Protein AF-A0A1B8QAX0-F1 (afdb_monomer)

Organism: NCBI:txid34059

Solvent-accessible surface area (backbone atoms only — not comparable to full-atom values): 9834 Å² total; per-residue (Å²): 130,82,73,57,58,53,73,53,73,49,56,93,73,77,54,71,68,56,46,36,49,71,37,27,20,48,75,52,69,82,51,95,54,65,83,71,35,50,31,23,32,68,86,67,48,80,47,51,55,65,58,34,51,53,54,14,50,50,50,44,51,56,55,58,71,66,56,57,75,89,61,51,48,73,50,78,44,48,50,60,67,77,45,51,89,36,65,69,22,44,96,88,66,46,51,66,90,64,84,80,80,80,85,82,90,78,95,78,84,86,81,86,77,79,84,63,82,37,51,47,82,43,77,47,78,43,74,44,98,88,70,48,78,44,80,48,82,46,83,42,80,44,69,73,84,77,71,87,84,80,75,97,127

Nearest PDB structures (foldseek):
  6g13-assembly1_A  TM=4.176E-01  e=1.806E+00  Middle East respiratory syndrome-related coronavirus
  7eg9-assembly1_A  TM=2.761E-01  e=3.896E+00  Homo sapiens
  8gxs-assembly1_DA  TM=3.091E-01  e=6.503E+00  Homo sapiens
  8yt8-assembly1_D  TM=2.915E-01  e=9.550E+00  Mus musculus

Mean predicted aligned error: 13.98 Å

pLDDT: mean 70.22, std 20.45, range [27.98, 96.19]

Structure (mmCIF, N/CA/C/O backbone):
data_AF-A0A1B8QAX0-F1
#
_entry.id   AF-A0A1B8QAX0-F1
#
loop_
_atom_site.group_PDB
_atom_site.id
_atom_site.type_symbol
_atom_site.label_atom_id
_atom_site.label_alt_id
_atom_site.label_comp_id
_atom_site.label_asym_id
_atom_site.label_entity_id
_atom_site.label_seq_id
_atom_site.pdbx_PDB_ins_code
_atom_site.Cartn_x
_atom_site.Cartn_y
_atom_site.Cartn_z
_atom_site.occupancy
_atom_site.B_iso_or_equiv
_atom_site.auth_seq_id
_atom_site.auth_comp_id
_atom_site.auth_asym_id
_atom_site.auth_atom_id
_atom_site.pdbx_PDB_model_num
ATOM 1 N N . MET A 1 1 ? -16.365 17.231 10.032 1.00 33.09 1 MET A N 1
ATOM 2 C CA . MET A 1 1 ? -17.125 16.049 10.496 1.00 33.09 1 MET A CA 1
ATOM 3 C C . MET A 1 1 ? -16.378 14.807 10.035 1.00 33.09 1 MET A C 1
ATOM 5 O O . MET A 1 1 ? -16.015 14.780 8.860 1.00 33.09 1 MET A O 1
ATOM 9 N N . PRO A 1 2 ? -16.061 13.836 10.910 1.00 46.25 2 PRO A N 1
ATOM 10 C CA . PRO A 1 2 ? -15.427 12.598 10.468 1.00 46.25 2 PRO A CA 1
ATOM 11 C C . PRO A 1 2 ? -16.374 11.877 9.499 1.00 46.25 2 PRO A C 1
ATOM 13 O O . PRO A 1 2 ? -17.584 11.863 9.715 1.00 46.25 2 PRO A O 1
ATOM 16 N N . ARG A 1 3 ? -15.839 11.339 8.397 1.00 52.25 3 ARG A N 1
ATOM 17 C CA . ARG A 1 3 ? -16.639 10.584 7.423 1.00 52.25 3 ARG A CA 1
ATOM 18 C C . ARG A 1 3 ? -17.285 9.397 8.140 1.00 52.25 3 ARG A C 1
ATOM 20 O O . ARG A 1 3 ? -16.579 8.568 8.701 1.00 52.25 3 ARG A O 1
ATOM 27 N N . GLU A 1 4 ? -18.613 9.327 8.116 1.00 64.38 4 GLU A N 1
ATOM 28 C CA . GLU A 1 4 ? -19.384 8.289 8.819 1.00 64.38 4 GLU A CA 1
ATOM 29 C C . GLU A 1 4 ? -19.180 6.898 8.213 1.00 64.38 4 GLU A C 1
ATOM 31 O O . GLU A 1 4 ? -19.287 5.892 8.910 1.00 64.38 4 GLU A O 1
ATOM 36 N N . ASN A 1 5 ? -18.824 6.852 6.929 1.00 67.94 5 ASN A N 1
ATOM 37 C CA . ASN A 1 5 ? -18.580 5.628 6.189 1.00 67.94 5 ASN A CA 1
ATOM 38 C C . ASN A 1 5 ? -17.266 5.725 5.413 1.00 67.94 5 ASN A C 1
ATOM 40 O O . ASN A 1 5 ? -16.960 6.763 4.818 1.00 67.94 5 ASN A O 1
ATOM 44 N N . PHE A 1 6 ? -16.514 4.629 5.373 1.00 73.38 6 PHE A N 1
ATOM 45 C CA . PHE A 1 6 ? -15.370 4.486 4.477 1.00 73.38 6 PHE A CA 1
ATOM 46 C C . PHE A 1 6 ? -15.432 3.151 3.743 1.00 73.38 6 PHE A C 1
ATOM 48 O O . PHE A 1 6 ? -16.049 2.192 4.204 1.00 73.38 6 PHE A O 1
ATOM 55 N N . SER A 1 7 ? -14.816 3.100 2.568 1.00 73.69 7 SER A N 1
ATOM 56 C CA . SER A 1 7 ? -14.735 1.891 1.757 1.00 73.69 7 SER A CA 1
ATOM 57 C C . SER A 1 7 ? -13.289 1.587 1.419 1.00 73.69 7 SER A C 1
ATOM 59 O O . SER A 1 7 ? -12.556 2.486 1.009 1.00 73.69 7 SER A O 1
ATOM 61 N N . VAL A 1 8 ? -12.906 0.323 1.547 1.00 74.50 8 VAL A N 1
ATOM 62 C CA . VAL A 1 8 ? -11.619 -0.189 1.081 1.00 74.50 8 VAL A CA 1
ATOM 63 C C . VAL A 1 8 ? -11.903 -1.112 -0.092 1.00 74.50 8 VAL A C 1
ATOM 65 O O . VAL A 1 8 ? -12.658 -2.071 0.055 1.00 74.50 8 VAL A O 1
ATOM 68 N N . SER A 1 9 ? -11.317 -0.805 -1.246 1.00 78.94 9 SER A N 1
ATOM 69 C CA . SER A 1 9 ? -11.375 -1.667 -2.425 1.00 78.94 9 SER A CA 1
ATOM 70 C C . SER A 1 9 ? -10.015 -2.309 -2.647 1.00 78.94 9 SER A C 1
ATOM 72 O O . SER A 1 9 ? -9.001 -1.615 -2.629 1.00 78.94 9 SER A O 1
ATOM 74 N N . TYR A 1 10 ? -10.000 -3.616 -2.872 1.00 82.31 10 TYR A N 1
ATOM 75 C CA . TYR A 1 10 ? -8.795 -4.380 -3.168 1.00 82.31 10 TYR A CA 1
ATOM 76 C C . TYR A 1 10 ? -9.082 -5.410 -4.260 1.00 82.31 10 TYR A C 1
ATOM 78 O O . TYR A 1 10 ? -10.231 -5.704 -4.583 1.00 82.31 10 TYR A O 1
ATOM 86 N N . THR A 1 11 ? -8.029 -5.948 -4.851 1.00 83.31 11 THR A N 1
ATOM 87 C CA . THR A 1 11 ? -8.097 -7.039 -5.817 1.00 83.31 11 THR A CA 1
ATOM 88 C C . THR A 1 11 ? -6.870 -7.910 -5.613 1.00 83.31 11 THR A C 1
ATOM 90 O O . THR A 1 11 ? -5.838 -7.410 -5.153 1.00 83.31 11 THR A O 1
ATOM 93 N N . ASN A 1 12 ? -6.978 -9.198 -5.927 1.00 81.62 12 ASN A N 1
ATOM 94 C CA . ASN A 1 12 ? -5.811 -10.065 -5.915 1.00 81.62 12 ASN A CA 1
ATOM 95 C C . ASN A 1 12 ? -4.834 -9.557 -6.970 1.00 81.62 12 ASN A C 1
ATOM 97 O O . ASN A 1 12 ? -5.163 -9.442 -8.153 1.00 81.62 12 ASN A O 1
ATOM 101 N N . TRP A 1 13 ? -3.639 -9.220 -6.509 1.00 85.06 13 TRP A N 1
ATOM 102 C CA . TRP A 1 13 ? -2.563 -8.736 -7.351 1.00 85.06 13 TRP A CA 1
ATOM 103 C C . TRP A 1 13 ? -1.424 -9.753 -7.378 1.00 85.06 13 TRP A C 1
ATOM 105 O O . TRP A 1 13 ? -1.466 -10.769 -6.688 1.00 85.06 13 TRP A O 1
ATOM 115 N N . MET A 1 14 ? -0.426 -9.499 -8.214 1.00 86.06 14 MET A N 1
ATOM 116 C CA . MET A 1 14 ? 0.782 -10.319 -8.256 1.00 86.06 14 MET A CA 1
ATOM 117 C C . MET A 1 14 ? 1.718 -9.982 -7.090 1.00 86.06 14 MET A C 1
ATOM 119 O O . MET A 1 14 ? 1.575 -8.936 -6.447 1.00 86.06 14 MET A O 1
ATOM 123 N N . SER A 1 15 ? 2.682 -10.862 -6.826 1.00 85.50 15 SER A N 1
ATOM 124 C CA . SER A 1 15 ? 3.727 -10.603 -5.835 1.00 85.50 15 SER A CA 1
ATOM 125 C C . SER A 1 15 ? 4.561 -9.372 -6.211 1.00 85.50 15 SER A C 1
ATOM 127 O O . SER A 1 15 ? 4.600 -8.953 -7.370 1.00 85.50 15 SER A O 1
ATOM 129 N N . LEU A 1 16 ? 5.266 -8.791 -5.235 1.00 82.75 16 LEU A N 1
ATOM 130 C CA . LEU A 1 16 ? 6.155 -7.654 -5.496 1.00 82.75 16 LEU A CA 1
ATOM 131 C C . LEU A 1 16 ? 7.237 -8.004 -6.530 1.00 82.75 16 LEU A C 1
ATOM 133 O O . LEU A 1 16 ? 7.547 -7.183 -7.386 1.00 82.75 16 LEU A O 1
ATOM 137 N N . GLU A 1 17 ? 7.785 -9.219 -6.479 1.00 86.69 17 GLU A N 1
ATOM 138 C CA . GLU A 1 17 ? 8.795 -9.680 -7.436 1.00 86.69 17 GLU A CA 1
ATOM 139 C C . GLU A 1 17 ? 8.240 -9.721 -8.867 1.00 86.69 17 GLU A C 1
ATOM 141 O O . GLU A 1 17 ? 8.847 -9.167 -9.785 1.00 86.69 17 GLU A O 1
ATOM 146 N N . GLU A 1 18 ? 7.051 -10.300 -9.049 1.00 89.44 18 GLU A N 1
ATOM 147 C CA . GLU A 1 18 ? 6.373 -10.338 -10.348 1.00 89.44 18 GLU A CA 1
ATOM 148 C C . GLU A 1 18 ? 5.998 -8.936 -10.839 1.00 89.44 18 GLU A C 1
ATOM 150 O O . GLU A 1 18 ? 6.157 -8.637 -12.023 1.00 89.44 18 GLU A O 1
ATOM 155 N N . GLU A 1 19 ? 5.527 -8.059 -9.947 1.00 90.06 19 GLU A N 1
ATOM 156 C CA . GLU A 1 19 ? 5.180 -6.676 -10.282 1.00 90.06 19 GLU A CA 1
ATOM 157 C C . GLU A 1 19 ? 6.409 -5.910 -10.783 1.00 90.06 19 GLU A C 1
ATOM 159 O O . GLU A 1 19 ? 6.365 -5.271 -11.841 1.00 90.06 19 GLU A O 1
ATOM 164 N N . LEU A 1 20 ? 7.516 -6.000 -10.043 1.00 90.88 20 LEU A N 1
ATOM 165 C CA . LEU A 1 20 ? 8.770 -5.355 -10.406 1.00 90.88 20 LEU A CA 1
ATOM 166 C C . LEU A 1 20 ? 9.261 -5.872 -11.754 1.00 90.88 20 LEU A C 1
ATOM 168 O O . LEU A 1 20 ? 9.465 -5.065 -12.660 1.00 90.88 20 LEU A O 1
ATOM 172 N N . ALA A 1 21 ? 9.349 -7.191 -11.932 1.00 90.56 21 ALA A N 1
ATOM 173 C CA . ALA A 1 21 ? 9.799 -7.791 -13.184 1.00 90.56 21 ALA A CA 1
ATOM 174 C C . ALA A 1 21 ? 8.918 -7.385 -14.379 1.00 90.56 21 ALA A C 1
ATOM 176 O O . ALA A 1 21 ? 9.423 -7.106 -15.468 1.00 90.56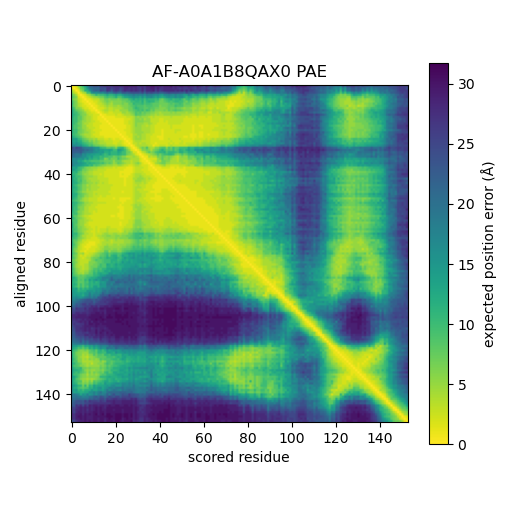 21 ALA A O 1
ATOM 177 N N . ARG A 1 22 ? 7.595 -7.322 -14.182 1.00 93.81 22 ARG A N 1
ATOM 178 C CA . ARG A 1 22 ? 6.633 -7.080 -15.262 1.00 93.81 22 ARG A CA 1
ATOM 179 C C . ARG A 1 22 ? 6.524 -5.618 -15.673 1.00 93.81 22 ARG A C 1
ATOM 181 O O . ARG A 1 22 ? 6.320 -5.343 -16.857 1.00 93.81 22 ARG A O 1
ATOM 188 N N . PHE A 1 23 ? 6.609 -4.684 -14.728 1.00 93.62 23 PHE A N 1
ATOM 189 C CA . PHE A 1 23 ? 6.342 -3.269 -15.007 1.00 93.62 23 PHE A CA 1
ATOM 190 C C . PHE A 1 23 ? 7.590 -2.399 -14.950 1.00 93.62 23 PHE A C 1
ATOM 192 O O . PHE A 1 23 ? 7.743 -1.512 -15.791 1.00 93.62 23 PHE A O 1
ATOM 199 N N . TYR A 1 24 ? 8.482 -2.663 -14.003 1.00 92.88 24 T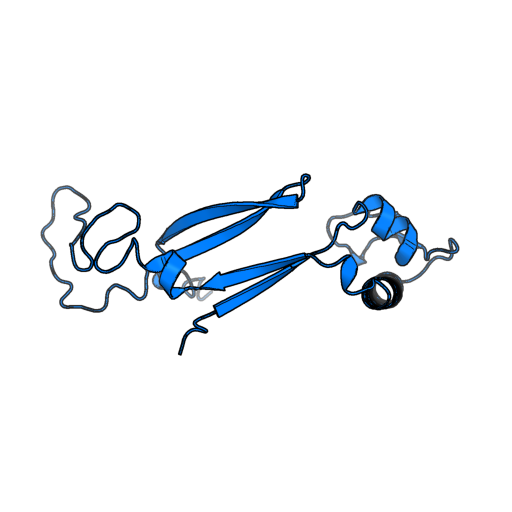YR A N 1
ATOM 200 C CA . TYR A 1 24 ? 9.638 -1.817 -13.736 1.00 92.88 24 TYR A CA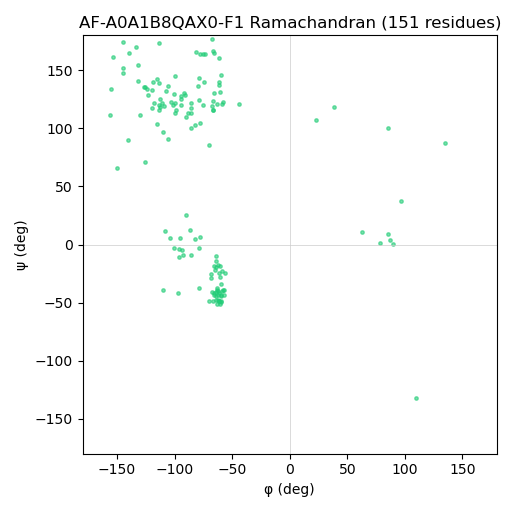 1
ATOM 201 C C . TYR A 1 24 ? 10.902 -2.345 -14.431 1.00 92.88 24 TYR A C 1
ATOM 203 O O . TYR A 1 24 ? 11.629 -1.575 -15.051 1.00 92.88 24 TYR A O 1
ATOM 211 N N . GLY A 1 25 ? 11.123 -3.661 -14.415 1.00 92.50 25 GLY A N 1
ATOM 212 C CA . GLY A 1 25 ? 12.314 -4.328 -14.934 1.00 92.50 25 GLY A CA 1
ATOM 213 C C . GLY A 1 25 ? 13.170 -4.887 -13.799 1.00 92.50 25 GLY A C 1
ATOM 214 O O . GLY A 1 25 ? 12.654 -5.549 -12.900 1.00 92.50 25 GLY A O 1
ATOM 215 N N . ARG A 1 26 ? 14.481 -4.627 -13.828 1.00 92.56 26 ARG A N 1
ATOM 216 C CA . ARG A 1 26 ? 15.437 -5.132 -12.828 1.00 92.56 26 ARG A CA 1
ATOM 217 C C . ARG A 1 26 ? 16.112 -3.984 -12.090 1.00 92.56 26 ARG A C 1
ATOM 219 O O . ARG A 1 26 ? 16.512 -3.001 -12.707 1.00 92.56 26 ARG A O 1
ATOM 226 N N . ALA A 1 27 ? 16.295 -4.147 -10.785 1.00 89.75 27 ALA A N 1
ATOM 227 C CA . ALA A 1 27 ? 17.097 -3.252 -9.966 1.00 89.75 27 ALA A CA 1
ATOM 228 C C . ALA A 1 27 ? 18.201 -4.048 -9.263 1.00 89.75 27 ALA A C 1
ATOM 230 O O . ALA A 1 27 ? 17.936 -5.054 -8.610 1.00 89.75 27 ALA A O 1
ATOM 231 N N . GLU A 1 28 ? 19.436 -3.584 -9.393 1.00 88.88 28 GLU A N 1
ATOM 232 C CA . GLU A 1 28 ? 20.588 -4.069 -8.638 1.00 88.88 28 GLU A CA 1
ATOM 233 C C . GLU A 1 28 ? 20.925 -2.997 -7.603 1.00 88.88 28 GLU A C 1
ATOM 235 O O . GLU A 1 28 ? 21.630 -2.019 -7.869 1.00 88.88 28 GLU A O 1
ATOM 240 N N . VAL A 1 29 ? 20.320 -3.139 -6.427 1.00 76.12 29 VAL A N 1
ATOM 241 C CA . VAL A 1 29 ? 20.428 -2.164 -5.344 1.00 76.12 29 VAL A CA 1
ATOM 242 C C . VAL A 1 29 ? 21.615 -2.542 -4.461 1.00 76.12 29 VAL A C 1
ATOM 244 O O . VAL A 1 29 ? 21.585 -3.546 -3.756 1.00 76.12 29 VAL A O 1
ATOM 247 N N . ILE A 1 30 ? 22.674 -1.733 -4.513 1.00 63.91 30 ILE A N 1
ATOM 248 C CA . ILE A 1 30 ? 23.942 -1.973 -3.795 1.00 63.91 30 ILE A CA 1
ATOM 249 C C . ILE A 1 30 ? 23.980 -1.210 -2.451 1.00 63.91 30 ILE A C 1
ATOM 251 O O . ILE A 1 30 ? 24.925 -1.331 -1.677 1.00 63.91 30 ILE A O 1
ATOM 255 N N . SER A 1 31 ? 22.958 -0.400 -2.152 1.00 71.69 31 SER A N 1
ATOM 256 C CA . SER A 1 31 ? 22.867 0.389 -0.918 1.00 71.69 31 SER A CA 1
ATOM 257 C C . SER A 1 31 ? 21.415 0.678 -0.536 1.00 71.69 31 SER A C 1
ATOM 259 O O . SER A 1 31 ? 20.540 0.629 -1.392 1.00 71.69 31 SER A O 1
ATOM 261 N N . SER A 1 32 ? 21.150 1.046 0.719 1.00 74.69 32 SER A N 1
ATOM 262 C CA . SER A 1 32 ? 19.820 1.504 1.158 1.00 74.69 32 SER A CA 1
ATOM 263 C C . SER A 1 32 ? 19.345 2.785 0.457 1.00 74.69 32 SER A C 1
ATOM 265 O O . SER A 1 32 ? 18.153 3.084 0.465 1.00 74.69 32 SER A O 1
ATOM 267 N N . ASP A 1 33 ? 20.262 3.534 -0.157 1.00 79.44 33 ASP A N 1
ATOM 268 C CA . ASP A 1 33 ? 19.950 4.666 -1.018 1.00 79.44 33 ASP A CA 1
ATOM 269 C C . ASP A 1 33 ? 19.603 4.165 -2.427 1.00 79.44 33 ASP A C 1
ATOM 271 O O . ASP A 1 33 ? 20.477 3.804 -3.223 1.00 79.44 33 ASP A O 1
ATOM 275 N N . LEU A 1 34 ? 18.302 4.146 -2.724 1.00 77.56 34 LEU A N 1
ATOM 276 C CA . LEU A 1 34 ? 17.770 3.693 -4.008 1.00 77.56 34 LEU A CA 1
ATOM 277 C C . LEU A 1 34 ? 18.295 4.543 -5.175 1.00 77.56 34 LEU A C 1
ATOM 279 O O . LEU A 1 34 ? 18.498 4.015 -6.260 1.00 77.56 34 LEU A O 1
ATOM 283 N N . SER A 1 35 ? 18.643 5.816 -4.987 1.00 79.31 35 SER A N 1
ATOM 284 C CA . SER A 1 35 ? 19.191 6.622 -6.093 1.00 79.31 35 SER A CA 1
ATOM 285 C C . SER A 1 35 ? 20.547 6.107 -6.609 1.00 79.31 35 SER A C 1
ATOM 287 O O . SER A 1 35 ? 20.937 6.394 -7.738 1.00 79.31 35 SER A O 1
ATOM 289 N N . LYS A 1 36 ? 21.252 5.296 -5.808 1.00 82.12 36 LYS A N 1
ATOM 290 C CA . LYS A 1 36 ? 22.576 4.737 -6.125 1.00 82.12 36 LYS A CA 1
ATOM 291 C C . LYS A 1 36 ? 22.530 3.329 -6.727 1.00 82.12 36 LYS A C 1
ATOM 293 O O . LYS A 1 36 ? 23.577 2.708 -6.906 1.00 82.12 36 LYS A O 1
ATOM 298 N N . GLY A 1 37 ? 21.338 2.804 -7.003 1.00 87.75 37 GLY A N 1
ATOM 299 C CA . GLY A 1 37 ? 21.165 1.506 -7.655 1.00 87.75 37 GLY A CA 1
ATOM 300 C C . GLY A 1 37 ? 21.510 1.529 -9.146 1.00 87.75 37 GLY A C 1
ATOM 301 O O . GLY A 1 37 ? 21.584 2.583 -9.780 1.00 87.75 37 GLY A O 1
ATOM 302 N N . ILE A 1 38 ? 21.693 0.341 -9.723 1.00 93.25 38 ILE A N 1
ATOM 303 C CA . ILE A 1 38 ? 21.731 0.165 -11.177 1.00 93.25 38 ILE A CA 1
ATOM 304 C C . ILE A 1 38 ? 20.365 -0.354 -11.620 1.00 93.25 38 ILE A C 1
ATOM 306 O O . ILE A 1 38 ? 19.917 -1.408 -11.169 1.00 93.25 38 ILE A O 1
ATOM 310 N N . TYR A 1 39 ? 19.716 0.389 -12.512 1.00 93.94 39 TYR A N 1
ATOM 311 C CA . TYR A 1 39 ? 18.355 0.114 -12.956 1.00 93.94 39 TYR A CA 1
ATOM 312 C C . TYR A 1 39 ? 18.326 -0.274 -14.420 1.00 93.94 39 TYR A C 1
ATOM 314 O O . TYR A 1 39 ? 19.011 0.328 -15.250 1.00 93.94 39 TYR A O 1
ATOM 322 N N . TYR A 1 40 ? 17.499 -1.265 -14.726 1.00 95.19 40 TYR A N 1
ATOM 323 C CA . TYR A 1 40 ? 17.230 -1.716 -16.076 1.00 95.19 40 TYR A CA 1
ATOM 324 C C . TYR A 1 40 ? 15.727 -1.719 -16.313 1.00 95.19 40 TYR A C 1
ATOM 326 O O . TYR A 1 40 ? 14.962 -2.188 -15.466 1.00 95.19 40 TYR A O 1
ATOM 334 N N . ASP A 1 41 ? 15.307 -1.212 -17.467 1.00 95.31 41 ASP A N 1
ATOM 335 C CA . ASP A 1 41 ? 13.916 -1.297 -17.891 1.00 95.31 41 ASP A CA 1
ATOM 336 C C . ASP A 1 41 ? 13.502 -2.755 -18.188 1.00 95.31 41 ASP A C 1
ATOM 338 O O . ASP A 1 41 ? 14.300 -3.695 -18.150 1.00 95.31 41 ASP A O 1
ATOM 342 N N . THR A 1 42 ? 12.228 -2.959 -18.522 1.00 94.69 42 THR A N 1
ATOM 343 C CA . THR A 1 42 ? 11.676 -4.281 -18.869 1.00 94.69 42 THR A CA 1
ATOM 344 C C . THR A 1 42 ? 12.279 -4.901 -20.138 1.00 94.69 42 THR A C 1
ATOM 346 O O . THR A 1 42 ? 11.990 -6.053 -20.442 1.00 94.69 42 THR A O 1
ATOM 349 N N . GLN A 1 43 ? 13.063 -4.147 -20.913 1.00 94.81 43 GLN A N 1
ATOM 350 C CA . GLN A 1 43 ? 13.779 -4.616 -22.104 1.00 94.81 43 GLN A CA 1
ATOM 351 C C . GLN A 1 43 ? 15.263 -4.902 -21.812 1.00 94.81 43 GLN A C 1
ATOM 353 O O . GLN A 1 43 ? 15.975 -5.382 -22.690 1.00 94.81 43 GLN A O 1
ATOM 358 N N . GLY A 1 44 ? 15.727 -4.642 -20.586 1.00 94.38 44 GLY A N 1
ATOM 359 C CA . GLY A 1 44 ? 17.115 -4.824 -20.175 1.00 94.38 44 GLY A CA 1
ATOM 360 C C . GLY A 1 44 ? 18.023 -3.630 -20.478 1.00 94.38 44 GLY A C 1
ATOM 361 O O . GLY A 1 44 ? 19.236 -3.746 -20.306 1.00 94.38 44 GLY A O 1
ATOM 362 N N . ASN A 1 45 ? 17.483 -2.482 -20.900 1.00 96.19 45 ASN A N 1
ATOM 363 C CA . ASN A 1 45 ? 18.284 -1.277 -21.110 1.00 96.19 45 ASN A CA 1
ATOM 364 C C . ASN A 1 45 ? 18.552 -0.589 -19.775 1.00 96.19 45 ASN A C 1
ATOM 366 O O . ASN A 1 45 ? 17.637 -0.411 -18.971 1.00 96.19 45 ASN A O 1
ATOM 370 N N . LYS A 1 46 ? 19.793 -0.147 -19.558 1.00 95.69 46 LYS A N 1
ATOM 371 C CA . LYS A 1 46 ? 20.146 0.638 -18.373 1.00 95.69 46 LYS A CA 1
ATOM 372 C C . LYS A 1 46 ? 19.443 1.999 -18.411 1.00 95.69 46 LYS A C 1
ATOM 374 O O . LYS A 1 46 ? 19.539 2.712 -19.407 1.00 95.69 46 LYS A O 1
ATOM 379 N N . VAL A 1 47 ? 18.786 2.365 -17.316 1.00 95.38 47 VAL A N 1
ATOM 380 C CA . VAL A 1 47 ? 18.022 3.615 -17.155 1.00 95.38 47 VAL A CA 1
ATOM 381 C C . VAL A 1 47 ? 18.356 4.288 -15.819 1.00 95.38 47 VAL A C 1
ATOM 383 O O . VAL A 1 47 ? 19.044 3.703 -14.979 1.00 95.38 47 VAL A O 1
ATOM 386 N N . THR A 1 48 ? 17.906 5.530 -15.624 1.00 93.75 48 THR A N 1
ATOM 387 C CA . THR A 1 48 ? 17.984 6.193 -14.313 1.00 93.75 48 THR A CA 1
ATOM 388 C C . THR A 1 48 ? 16.924 5.640 -13.362 1.00 93.75 48 THR A C 1
ATOM 390 O O . THR A 1 48 ? 15.967 4.989 -13.790 1.00 93.75 48 THR A O 1
ATOM 393 N N . TYR A 1 49 ? 17.088 5.904 -12.065 1.00 92.12 49 TYR A N 1
ATOM 394 C CA . TYR A 1 49 ? 16.092 5.543 -11.058 1.00 92.12 49 TYR A CA 1
ATOM 395 C C . TYR A 1 49 ? 14.742 6.216 -11.334 1.00 92.12 49 TYR A C 1
ATOM 397 O O . TYR A 1 49 ? 13.703 5.561 -11.272 1.00 92.12 49 TYR A O 1
ATOM 405 N N . GLU A 1 50 ? 14.758 7.505 -11.676 1.00 94.06 50 GLU A N 1
ATOM 406 C CA . GLU A 1 50 ? 13.556 8.293 -11.948 1.00 94.06 50 GLU A CA 1
ATOM 407 C C . GLU A 1 50 ? 12.791 7.705 -13.133 1.00 94.06 50 GLU A C 1
ATOM 409 O O . GLU A 1 50 ? 11.605 7.408 -13.012 1.00 94.06 50 GLU A O 1
ATOM 414 N N . ASP A 1 51 ? 13.484 7.424 -14.240 1.00 94.12 51 ASP A N 1
ATOM 415 C CA . ASP A 1 51 ? 12.881 6.813 -15.424 1.00 94.12 51 ASP A CA 1
ATOM 416 C C . ASP A 1 51 ? 12.316 5.422 -15.124 1.00 94.12 51 ASP A C 1
ATOM 418 O O . ASP A 1 51 ? 11.214 5.087 -15.564 1.00 94.12 51 ASP A O 1
ATOM 422 N N . TRP A 1 52 ? 13.069 4.606 -14.383 1.00 94.56 52 TRP A N 1
ATOM 423 C CA . TRP A 1 52 ? 12.651 3.270 -13.969 1.00 94.56 52 TRP A CA 1
ATOM 424 C C . TRP A 1 52 ? 11.369 3.324 -13.135 1.00 94.56 52 TRP A C 1
ATOM 426 O O . TRP A 1 52 ? 10.396 2.620 -13.423 1.00 94.56 52 TRP A O 1
ATOM 436 N N . TYR A 1 53 ? 11.340 4.209 -12.139 1.00 92.94 53 TYR A N 1
ATOM 437 C CA . TYR A 1 53 ? 10.212 4.362 -11.236 1.00 92.94 53 TYR A CA 1
ATOM 438 C C . TYR A 1 53 ? 8.992 4.971 -11.931 1.00 92.94 53 TYR A C 1
ATOM 440 O O . TYR A 1 53 ? 7.891 4.433 -11.811 1.00 92.94 53 TYR A O 1
ATOM 448 N N . GLU A 1 54 ? 9.154 6.063 -12.677 1.00 94.69 54 GLU A N 1
ATOM 449 C CA . GLU A 1 54 ? 8.045 6.760 -13.330 1.00 94.69 54 GLU A CA 1
ATOM 450 C C . GLU A 1 54 ? 7.406 5.904 -14.423 1.00 94.69 54 GLU A C 1
ATOM 452 O O . GLU A 1 54 ? 6.185 5.712 -14.421 1.00 94.69 54 GLU A O 1
ATOM 457 N N . LYS A 1 55 ? 8.214 5.321 -15.321 1.00 94.31 55 LYS A N 1
ATOM 458 C CA . LYS A 1 55 ? 7.700 4.477 -16.411 1.00 94.31 55 LYS A CA 1
ATOM 459 C C . LYS A 1 55 ? 7.102 3.183 -15.873 1.00 94.31 55 LYS A C 1
ATOM 461 O O . LYS A 1 55 ? 6.044 2.765 -16.348 1.00 94.31 55 LYS A O 1
ATOM 466 N N . GLY A 1 56 ? 7.737 2.561 -14.878 1.00 93.31 56 GLY A N 1
ATOM 467 C CA . GLY A 1 56 ? 7.196 1.368 -14.231 1.00 93.31 56 GLY A CA 1
ATOM 468 C C . GLY A 1 56 ? 5.881 1.648 -13.504 1.00 93.31 56 GLY A C 1
ATOM 469 O O . GLY A 1 56 ? 4.896 0.937 -13.705 1.00 93.31 56 GLY A O 1
ATOM 470 N N . SER A 1 57 ? 5.814 2.752 -12.756 1.00 93.50 57 SER A N 1
ATOM 471 C CA . SER A 1 57 ? 4.602 3.199 -12.058 1.00 93.50 57 SER A CA 1
ATOM 472 C C . SER A 1 57 ? 3.465 3.516 -13.026 1.00 93.50 57 SER A C 1
ATOM 474 O O . SER A 1 57 ? 2.320 3.139 -12.769 1.00 93.50 57 SER A O 1
ATOM 476 N N . LEU A 1 58 ? 3.760 4.151 -14.164 1.00 95.19 58 LEU A N 1
ATOM 477 C CA . LEU A 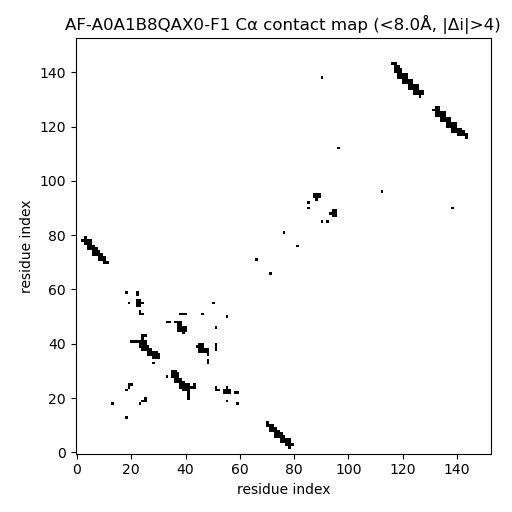1 58 ? 2.766 4.422 -15.200 1.00 95.19 58 LEU A CA 1
ATOM 478 C C . LEU A 1 58 ? 2.200 3.121 -15.788 1.00 95.19 58 LEU A C 1
ATOM 480 O O . LEU A 1 58 ? 0.986 2.925 -15.758 1.00 95.19 58 LEU A O 1
ATOM 484 N N . LYS A 1 59 ? 3.063 2.191 -16.223 1.00 93.81 59 LYS A N 1
ATOM 485 C CA . LYS A 1 59 ? 2.643 0.875 -16.743 1.00 93.81 59 LYS A CA 1
ATOM 486 C C . LYS A 1 59 ? 1.806 0.097 -15.725 1.00 93.81 59 LYS A C 1
ATOM 488 O O . LYS A 1 59 ? 0.776 -0.479 -16.076 1.00 93.81 59 LYS A O 1
ATOM 493 N N . ARG A 1 60 ? 2.224 0.103 -14.455 1.00 93.44 60 ARG A N 1
ATOM 494 C CA . ARG A 1 60 ? 1.494 -0.519 -13.345 1.00 93.44 60 ARG A CA 1
ATOM 495 C C . ARG A 1 60 ? 0.099 0.090 -13.190 1.00 93.44 60 ARG A C 1
ATOM 497 O O . ARG A 1 60 ? -0.883 -0.645 -13.137 1.00 93.44 60 ARG A O 1
ATOM 504 N N . LYS A 1 61 ? -0.011 1.422 -13.153 1.00 91.44 61 LYS A N 1
ATOM 505 C CA . LYS A 1 61 ? -1.301 2.128 -13.045 1.00 91.44 61 LYS A CA 1
ATOM 506 C C . LYS A 1 61 ? -2.228 1.807 -14.214 1.00 91.44 61 LYS A C 1
ATOM 508 O O . LYS A 1 61 ? -3.404 1.540 -13.991 1.00 91.44 61 LYS A O 1
ATOM 513 N N . GLU A 1 62 ? -1.708 1.786 -15.438 1.00 93.94 62 GLU A N 1
ATOM 514 C CA . GLU A 1 62 ? -2.483 1.421 -16.628 1.00 93.94 62 GLU A CA 1
ATOM 515 C C . GLU A 1 62 ? -2.980 -0.028 -16.583 1.00 93.94 62 GLU A C 1
ATOM 517 O O . GLU A 1 62 ? -4.111 -0.303 -16.984 1.00 93.94 62 GLU A O 1
ATOM 522 N N . ALA A 1 63 ? -2.162 -0.961 -16.088 1.00 92.06 63 ALA A N 1
ATOM 523 C CA . ALA A 1 63 ? -2.570 -2.350 -15.908 1.00 92.06 63 ALA A CA 1
ATOM 524 C C . ALA A 1 63 ? -3.673 -2.480 -14.850 1.00 92.06 63 ALA A C 1
ATOM 526 O O . ALA A 1 63 ? -4.672 -3.154 -15.094 1.00 92.0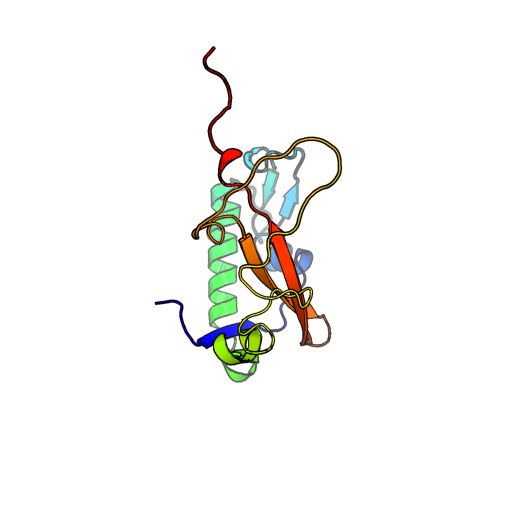6 63 ALA A O 1
ATOM 527 N N . ILE A 1 64 ? -3.536 -1.779 -13.720 1.00 88.81 64 ILE A N 1
ATOM 528 C CA . ILE A 1 64 ? -4.553 -1.736 -12.661 1.00 88.81 64 ILE A CA 1
ATOM 529 C C . ILE A 1 64 ? -5.866 -1.135 -13.182 1.00 88.81 64 ILE A C 1
ATOM 531 O O . ILE A 1 64 ? -6.937 -1.671 -12.909 1.00 88.81 64 ILE A O 1
ATOM 535 N N . ALA A 1 65 ? -5.804 -0.070 -13.987 1.00 89.12 65 ALA A N 1
ATOM 536 C CA . ALA A 1 65 ? -6.984 0.571 -14.571 1.00 89.12 65 ALA A CA 1
ATOM 537 C C . ALA A 1 65 ? -7.754 -0.332 -15.554 1.00 89.12 65 ALA A C 1
ATOM 539 O O . ALA A 1 65 ? -8.940 -0.114 -15.791 1.00 89.12 65 ALA A O 1
ATOM 540 N N . LYS A 1 66 ? -7.094 -1.350 -16.120 1.00 93.00 66 LYS A N 1
ATOM 541 C CA . LYS A 1 66 ? -7.709 -2.347 -17.012 1.00 93.00 66 LYS A CA 1
ATOM 542 C C . LYS A 1 66 ? -8.343 -3.520 -16.262 1.00 93.00 66 LYS A C 1
ATOM 544 O O . LYS A 1 66 ? -9.023 -4.330 -16.891 1.00 93.00 66 LYS A O 1
ATOM 549 N N . ILE A 1 67 ? -8.140 -3.634 -14.947 1.00 88.88 67 ILE A N 1
ATOM 550 C CA . ILE A 1 67 ? -8.810 -4.652 -14.134 1.00 88.88 67 ILE A CA 1
ATOM 551 C C . ILE A 1 67 ? -10.304 -4.325 -14.102 1.00 88.88 67 ILE A C 1
ATOM 553 O O . ILE A 1 67 ? -10.713 -3.298 -13.559 1.00 88.88 67 ILE A O 1
ATOM 557 N N . GLY A 1 68 ? -11.124 -5.209 -14.670 1.00 88.06 68 GLY A N 1
ATOM 558 C CA . GLY A 1 68 ? -12.576 -5.051 -14.657 1.00 88.06 68 GLY A CA 1
ATOM 559 C C . GLY A 1 68 ? -13.132 -4.997 -13.232 1.00 88.06 68 GLY A C 1
ATOM 560 O O . GLY A 1 68 ? -12.636 -5.677 -12.331 1.00 88.06 68 GLY A O 1
ATOM 561 N N . THR A 1 69 ? -14.186 -4.208 -13.023 1.00 86.75 69 THR A N 1
ATOM 562 C CA . THR A 1 69 ? -14.790 -3.966 -11.701 1.00 86.75 69 THR A CA 1
ATOM 563 C C . THR A 1 69 ? -15.231 -5.246 -10.989 1.00 86.75 69 THR A C 1
ATOM 565 O O . THR A 1 69 ? -15.270 -5.271 -9.767 1.00 86.75 69 THR A O 1
ATOM 568 N N . GLN A 1 70 ? -15.513 -6.321 -11.731 1.00 88.44 70 GLN A N 1
ATOM 569 C CA . GLN A 1 70 ? -15.871 -7.635 -11.190 1.00 88.44 70 GLN A CA 1
ATOM 570 C C . GLN A 1 70 ? -14.746 -8.331 -10.408 1.00 88.44 70 GLN A C 1
ATOM 572 O O . GLN A 1 70 ? -15.022 -9.255 -9.651 1.00 88.44 70 GLN A O 1
ATOM 577 N N . HIS A 1 71 ? -13.490 -7.918 -10.597 1.00 86.06 71 HIS A N 1
ATOM 578 C CA . HIS A 1 71 ? -12.336 -8.463 -9.872 1.00 86.06 71 HIS A CA 1
ATOM 579 C C . HIS A 1 71 ? -11.987 -7.653 -8.621 1.00 86.06 71 HIS A C 1
ATOM 581 O O . HIS A 1 71 ? -11.076 -8.021 -7.879 1.00 86.06 71 HIS A O 1
ATOM 587 N N . TRP A 1 72 ? -12.674 -6.531 -8.403 1.00 84.94 72 TRP A N 1
ATOM 588 C CA . TRP A 1 72 ? -12.491 -5.706 -7.224 1.00 84.94 72 TRP A CA 1
ATOM 589 C C . TRP A 1 72 ? -13.466 -6.133 -6.135 1.00 84.94 72 TRP A C 1
ATOM 591 O O . TRP A 1 72 ? -14.674 -6.230 -6.342 1.00 84.94 72 TRP A O 1
ATOM 601 N N . HIS A 1 73 ? -12.925 -6.330 -4.945 1.00 83.44 73 HIS A N 1
ATOM 602 C CA . HIS A 1 73 ? -13.673 -6.555 -3.725 1.00 83.44 73 HIS A CA 1
ATOM 603 C C . HIS A 1 73 ? -13.714 -5.250 -2.936 1.00 83.44 73 HIS A C 1
ATOM 605 O O . HIS A 1 73 ? -12.680 -4.623 -2.710 1.00 83.44 73 HIS A O 1
ATOM 611 N N . THR A 1 74 ? -14.903 -4.835 -2.503 1.00 82.06 74 THR A N 1
ATOM 612 C CA . THR A 1 74 ? -15.084 -3.612 -1.715 1.00 82.06 74 THR A CA 1
ATOM 613 C C . THR A 1 74 ? -15.682 -3.944 -0.360 1.00 82.06 74 THR A C 1
ATOM 615 O O . THR A 1 74 ? -16.828 -4.382 -0.270 1.00 82.06 74 THR A O 1
ATOM 618 N N . TYR A 1 75 ? -14.935 -3.654 0.701 1.00 77.12 75 TYR A N 1
ATOM 619 C CA . TYR A 1 75 ? -15.457 -3.637 2.060 1.00 77.12 75 TYR A CA 1
ATOM 620 C C . TYR A 1 75 ? -15.953 -2.240 2.399 1.00 77.12 75 TYR A C 1
ATOM 622 O O . TYR A 1 75 ? -15.240 -1.252 2.213 1.00 77.12 75 TYR A O 1
ATOM 630 N N . LYS A 1 76 ? -17.188 -2.159 2.893 1.00 81.25 76 LYS A N 1
ATOM 631 C CA . LYS A 1 76 ? -17.781 -0.924 3.403 1.00 81.25 76 LYS A CA 1
ATOM 632 C C . LYS A 1 76 ? -17.819 -0.989 4.917 1.00 81.25 76 LYS A C 1
ATOM 634 O O . LYS A 1 76 ? -18.211 -1.998 5.491 1.00 81.25 76 LYS A O 1
ATOM 639 N N . PHE A 1 77 ? -17.443 0.116 5.531 1.00 72.94 77 PHE A N 1
ATOM 640 C CA . PHE A 1 77 ? -17.349 0.260 6.966 1.00 72.94 77 PHE A CA 1
ATOM 641 C C . PHE A 1 77 ? -18.208 1.425 7.403 1.00 72.94 77 PHE A C 1
ATOM 643 O O . PHE A 1 77 ? -18.117 2.511 6.825 1.00 72.94 77 PHE A O 1
ATOM 650 N N . ASN A 1 78 ? -18.981 1.204 8.458 1.00 75.88 78 ASN A N 1
ATOM 651 C CA . ASN A 1 78 ? -19.641 2.265 9.190 1.00 75.88 78 ASN A CA 1
ATOM 652 C C . ASN A 1 78 ? -18.810 2.565 10.442 1.00 75.88 78 ASN A C 1
ATOM 654 O O . ASN A 1 78 ? -18.675 1.731 11.339 1.00 75.88 78 ASN A O 1
ATOM 658 N N . VAL A 1 79 ? -18.220 3.758 10.497 1.00 69.25 79 VAL A N 1
ATOM 659 C CA . VAL A 1 79 ? -17.356 4.168 11.613 1.00 69.25 79 VAL A CA 1
ATOM 660 C C . VAL A 1 79 ? -18.149 4.224 12.915 1.00 69.25 79 VAL A C 1
ATOM 662 O O . VAL A 1 79 ? -17.631 3.840 13.964 1.00 69.25 79 VAL A O 1
ATOM 665 N N . GLN A 1 80 ? -19.411 4.659 12.864 1.00 72.19 80 GLN A N 1
ATOM 666 C CA . GLN A 1 80 ? -20.279 4.705 14.041 1.00 72.19 80 GLN A CA 1
ATOM 667 C C . GLN A 1 80 ? -20.568 3.299 14.562 1.00 72.19 80 GLN A C 1
ATOM 669 O O . GLN A 1 80 ? -20.501 3.074 15.765 1.00 72.19 80 GLN A O 1
ATOM 674 N N . GLU A 1 81 ? -20.822 2.334 13.680 1.00 73.62 81 GLU A N 1
ATOM 675 C CA . GLU A 1 81 ? -21.037 0.940 14.070 1.00 73.62 81 GLU A CA 1
ATOM 676 C C . GLU A 1 81 ? -19.776 0.342 14.709 1.00 73.62 81 GLU A C 1
ATOM 678 O O . GLU A 1 81 ? -19.842 -0.190 15.820 1.00 73.62 81 GLU A O 1
ATOM 683 N N . LEU A 1 82 ? -18.608 0.526 14.080 1.00 69.19 82 LEU A N 1
ATOM 684 C CA . LEU A 1 82 ? -17.317 0.039 14.584 1.00 69.19 82 LEU A CA 1
ATOM 685 C C . LEU A 1 82 ? -16.955 0.613 15.961 1.00 69.19 82 LEU A C 1
ATOM 687 O O . LEU A 1 82 ? -16.325 -0.067 16.778 1.00 69.19 82 LEU A O 1
ATOM 691 N N . THR A 1 83 ? -17.347 1.862 16.216 1.00 67.56 83 THR A N 1
ATOM 692 C CA . THR A 1 83 ? -17.048 2.583 17.462 1.00 67.56 83 THR A CA 1
ATOM 693 C C . THR A 1 83 ? -18.178 2.526 18.490 1.00 67.56 83 THR A C 1
ATOM 695 O O . THR A 1 83 ? -17.949 2.846 19.655 1.00 67.56 83 THR A O 1
ATOM 698 N N . SER A 1 84 ? -19.371 2.047 18.120 1.00 74.00 84 SER A N 1
ATOM 699 C CA . SER A 1 84 ? -20.566 2.011 18.980 1.00 74.00 84 SER A CA 1
ATOM 700 C C . SER A 1 84 ? -20.340 1.246 20.285 1.00 74.00 84 SER A C 1
ATOM 702 O O . SER A 1 84 ? -20.753 1.694 21.356 1.00 74.00 84 SER A O 1
ATOM 704 N N . LYS A 1 85 ? -19.598 0.134 20.226 1.00 72.75 85 LYS A N 1
ATOM 705 C CA . LYS A 1 85 ? -19.212 -0.663 21.400 1.00 72.75 85 LYS A CA 1
ATOM 706 C C . LYS A 1 85 ? -18.306 0.084 22.377 1.00 72.75 85 LYS A C 1
ATOM 708 O O . LYS A 1 85 ? -18.152 -0.379 23.499 1.00 72.75 85 LYS A O 1
ATOM 713 N N . TYR A 1 86 ? -17.735 1.217 21.978 1.00 66.06 86 TYR A N 1
ATOM 714 C CA . TYR A 1 86 ? -16.905 2.107 22.794 1.00 66.06 86 TYR A CA 1
ATOM 715 C C . TYR A 1 86 ? -17.630 3.414 23.141 1.00 66.06 86 TYR A C 1
ATOM 717 O O . TYR A 1 86 ? -17.040 4.358 23.663 1.00 66.06 86 TYR A O 1
ATOM 725 N N . LYS A 1 87 ? -18.942 3.499 22.896 1.00 69.25 87 LYS A N 1
ATOM 726 C CA . LYS A 1 87 ? -19.731 4.647 23.340 1.00 69.25 87 LYS A CA 1
ATOM 727 C C . LYS A 1 87 ? -19.605 4.784 24.859 1.00 69.25 87 LYS A C 1
ATOM 729 O O . LYS A 1 87 ? -19.918 3.853 25.600 1.00 69.25 87 LYS A O 1
ATOM 734 N N . ASN A 1 88 ? -19.140 5.948 25.309 1.00 66.19 88 ASN A N 1
ATOM 735 C CA . ASN A 1 88 ? -18.917 6.286 26.718 1.00 66.19 88 ASN A CA 1
ATOM 736 C C . ASN A 1 88 ? -17.860 5.434 27.445 1.00 66.19 88 ASN A C 1
ATOM 738 O O . ASN A 1 88 ? -17.734 5.554 28.664 1.00 66.19 88 ASN A O 1
ATOM 742 N N . LYS A 1 89 ? -17.072 4.611 26.737 1.00 67.62 89 LYS A N 1
ATOM 743 C CA . LYS A 1 89 ? -15.986 3.823 27.336 1.00 67.62 89 LYS A CA 1
ATOM 744 C C . LYS A 1 89 ? -14.774 3.666 26.416 1.00 67.62 89 LYS A C 1
ATOM 746 O O . LYS A 1 89 ? -14.910 3.589 25.205 1.00 67.62 89 LYS A O 1
ATOM 751 N N . THR A 1 90 ? -13.576 3.586 26.982 1.00 65.31 90 THR A N 1
ATOM 752 C CA . THR A 1 90 ? -12.350 3.260 26.246 1.00 65.31 90 THR A CA 1
ATOM 753 C C . THR A 1 90 ? -12.403 1.819 25.718 1.00 65.31 90 THR A C 1
ATOM 755 O O . THR A 1 90 ? -13.212 1.015 26.197 1.00 65.31 90 THR A O 1
ATOM 758 N N . PRO A 1 91 ? -11.526 1.436 24.770 1.00 61.72 91 PRO A N 1
ATOM 759 C CA . PRO A 1 91 ? -11.432 0.051 24.308 1.00 61.72 91 PRO A CA 1
ATOM 760 C C . PRO A 1 91 ? -11.115 -0.984 25.390 1.00 61.72 91 PRO A C 1
ATOM 762 O O . PRO A 1 91 ? -11.495 -2.143 25.255 1.00 61.72 91 PRO A O 1
ATOM 765 N N . GLU A 1 92 ? -10.508 -0.545 26.491 1.00 65.25 92 GLU A N 1
ATOM 766 C CA . GLU A 1 92 ? -10.249 -1.328 27.707 1.00 65.25 92 GLU A CA 1
ATOM 767 C C . GLU A 1 92 ? -11.492 -1.468 28.612 1.00 65.25 92 GLU A C 1
ATOM 769 O O . GLU A 1 92 ? -11.432 -2.106 29.658 1.00 65.25 92 GLU A O 1
ATOM 774 N N . GLY A 1 93 ? -12.614 -0.837 28.253 1.00 65.62 93 GLY A N 1
ATOM 775 C CA . GLY A 1 93 ? -13.869 -0.874 29.004 1.00 65.62 93 GLY A CA 1
ATOM 776 C C . GLY A 1 93 ? -14.009 0.178 30.109 1.00 65.62 93 GLY A C 1
ATOM 777 O O . GLY A 1 93 ? -15.021 0.174 30.806 1.00 65.62 93 GLY A O 1
ATOM 778 N N . LYS A 1 94 ? -13.049 1.098 30.270 1.00 64.81 94 LYS A N 1
ATOM 779 C CA . LYS A 1 94 ? -13.108 2.166 31.289 1.00 64.81 94 LYS A CA 1
ATOM 780 C C . LYS A 1 94 ? -14.024 3.292 30.832 1.00 64.81 94 LYS A C 1
ATOM 782 O O . LYS A 1 94 ? -14.000 3.635 29.660 1.00 64.81 94 LYS A O 1
ATOM 787 N N . ALA A 1 95 ? -14.790 3.913 31.723 1.00 61.88 95 ALA A N 1
ATOM 788 C CA . ALA A 1 95 ? -15.647 5.030 31.327 1.00 61.88 95 ALA A CA 1
ATOM 789 C C . ALA A 1 95 ? -14.819 6.213 30.780 1.00 61.88 95 ALA A C 1
ATOM 791 O O . ALA A 1 95 ? -13.755 6.542 31.314 1.00 61.88 95 ALA A O 1
ATOM 792 N N . LEU A 1 96 ? -15.309 6.865 29.721 1.00 54.38 96 LEU A N 1
ATOM 793 C CA . LEU A 1 96 ? -14.723 8.122 29.244 1.00 54.38 96 LEU A CA 1
ATOM 794 C C . LEU A 1 96 ? -14.823 9.170 30.365 1.00 54.38 96 LEU A C 1
ATOM 796 O O . LEU A 1 96 ? -15.875 9.314 30.982 1.00 54.38 96 LEU A O 1
ATOM 800 N N . GLY A 1 97 ? -13.715 9.854 30.663 1.00 48.94 97 GLY A N 1
ATOM 801 C CA . GLY A 1 97 ? -13.606 10.765 31.812 1.00 48.94 97 GLY A CA 1
ATOM 802 C C . GLY A 1 97 ? -13.124 10.115 33.117 1.00 48.94 97 GLY A C 1
ATOM 803 O O . GLY A 1 97 ? -12.975 10.813 34.114 1.00 48.94 97 GLY A O 1
ATOM 804 N N . THR A 1 98 ? -12.833 8.807 33.136 1.00 43.28 98 THR A N 1
ATOM 805 C CA . THR A 1 98 ? -12.131 8.183 34.272 1.00 43.28 98 THR A CA 1
ATOM 806 C C . THR A 1 98 ? -10.644 8.534 34.238 1.00 43.28 98 THR A C 1
ATOM 808 O O . THR A 1 98 ? -9.936 8.176 33.295 1.00 43.28 98 THR A O 1
ATOM 811 N N . THR A 1 99 ? -10.157 9.188 35.292 1.00 45.06 99 THR A N 1
ATOM 812 C CA . THR A 1 99 ? -8.726 9.398 35.537 1.00 45.06 99 THR A CA 1
ATOM 813 C C . THR A 1 99 ? -8.057 8.052 35.818 1.00 45.06 99 THR A C 1
ATOM 815 O O . THR A 1 99 ? -8.368 7.396 36.811 1.00 45.06 99 THR A O 1
ATOM 818 N N . ILE A 1 100 ? -7.138 7.620 34.952 1.00 41.00 100 ILE A N 1
ATOM 819 C CA . ILE A 1 100 ? -6.288 6.453 35.218 1.00 41.00 100 ILE A CA 1
ATOM 820 C C . ILE A 1 100 ? -5.091 6.965 36.017 1.00 41.00 100 ILE A C 1
ATOM 822 O O . ILE A 1 100 ? -4.186 7.572 35.454 1.00 41.00 100 ILE A O 1
ATOM 826 N N . GLY A 1 101 ? -5.113 6.771 37.334 1.00 37.62 101 GLY A N 1
ATOM 827 C CA . GLY A 1 101 ? -3.975 7.108 38.185 1.00 37.62 101 GLY A CA 1
ATOM 828 C C . GLY A 1 101 ? -2.787 6.198 37.876 1.00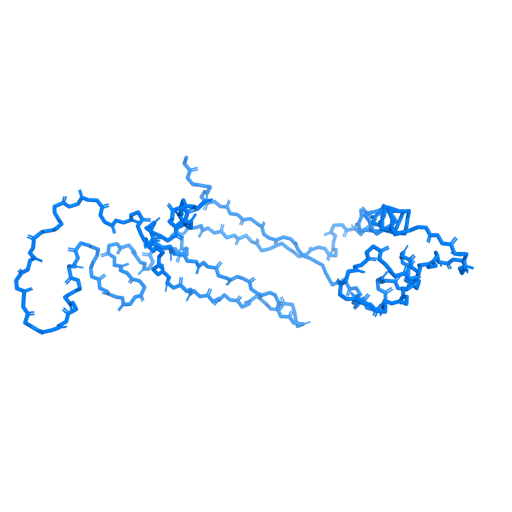 37.62 101 GLY A C 1
ATOM 829 O O . GLY A 1 101 ? -2.905 4.976 37.964 1.00 37.62 101 GLY A O 1
ATOM 830 N N . ILE A 1 102 ? -1.647 6.787 37.527 1.00 35.44 102 ILE A N 1
ATOM 831 C CA . ILE A 1 102 ? -0.360 6.090 37.506 1.00 35.44 102 ILE A CA 1
ATOM 832 C C . ILE A 1 102 ? 0.178 6.188 38.947 1.00 35.44 102 ILE A C 1
ATOM 834 O O . ILE A 1 102 ? 0.374 7.291 39.449 1.00 35.44 102 ILE A O 1
ATOM 838 N N . GLY A 1 103 ? 0.284 5.063 39.669 1.00 30.92 103 GLY A N 1
ATOM 839 C CA . GLY A 1 103 ? 0.730 5.037 41.080 1.00 30.92 103 GLY A CA 1
ATOM 840 C C . GLY A 1 103 ? 2.199 5.460 41.236 1.00 30.92 103 GLY A C 1
ATOM 841 O O . GLY A 1 103 ? 2.931 5.484 40.257 1.00 30.92 103 GLY A O 1
ATOM 842 N N . ILE A 1 104 ? 2.749 5.771 42.411 1.00 33.53 104 ILE A N 1
ATOM 843 C CA . ILE A 1 104 ? 2.297 5.817 43.812 1.00 33.53 104 ILE A CA 1
ATOM 844 C C . ILE A 1 104 ? 3.243 6.836 44.482 1.00 33.53 104 ILE A C 1
ATOM 846 O O . ILE A 1 104 ? 4.450 6.728 44.300 1.00 33.53 104 ILE A O 1
ATOM 850 N N . ALA A 1 105 ? 2.694 7.764 45.272 1.00 31.42 105 ALA A N 1
ATOM 851 C CA . ALA A 1 105 ? 3.346 8.915 45.924 1.00 31.42 105 ALA A CA 1
ATOM 852 C C . ALA A 1 105 ? 3.478 10.187 45.064 1.00 31.42 105 ALA A C 1
ATOM 854 O O . ALA A 1 105 ? 4.402 10.359 44.278 1.00 31.42 105 ALA A O 1
ATOM 855 N N . GLY A 1 106 ? 2.558 11.123 45.311 1.00 29.16 106 GLY A N 1
ATOM 856 C CA . GLY A 1 106 ? 2.620 12.491 44.806 1.00 29.16 106 GLY A CA 1
ATOM 857 C C . GLY A 1 106 ? 1.281 12.934 44.244 1.00 29.16 106 GLY A C 1
ATOM 858 O O . GLY A 1 106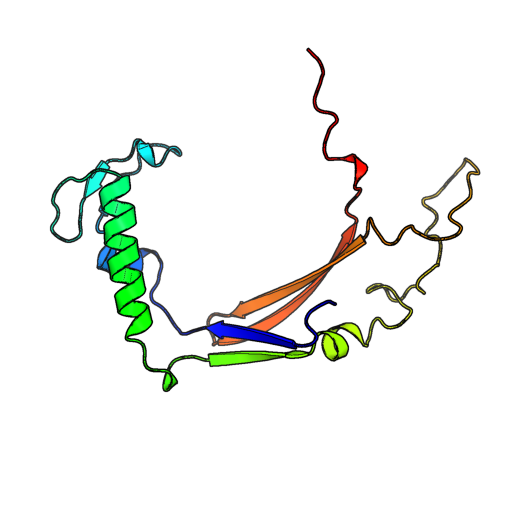 ? 1.013 12.768 43.063 1.00 29.16 106 GLY A O 1
ATOM 859 N N . LEU A 1 107 ? 0.423 13.473 45.109 1.00 36.31 107 LEU A N 1
ATOM 860 C CA . LEU A 1 107 ? -0.760 14.231 44.712 1.00 36.31 107 LEU A CA 1
ATOM 861 C C . LEU A 1 107 ? -0.425 15.220 43.587 1.00 36.31 107 LEU A C 1
ATOM 863 O O . LEU A 1 107 ? 0.360 16.134 43.816 1.00 36.31 107 LEU A O 1
ATOM 867 N N . GLN A 1 108 ? -1.099 15.088 42.444 1.00 27.98 108 GLN A N 1
ATOM 868 C CA . GLN A 1 108 ? -1.511 16.207 41.596 1.00 27.98 108 GLN A CA 1
ATOM 869 C C . GLN A 1 108 ? -2.724 15.792 40.742 1.00 27.98 108 GLN A C 1
ATOM 871 O O . GLN A 1 108 ? -2.646 14.940 39.863 1.00 27.98 108 GLN A O 1
ATOM 876 N N . PHE A 1 109 ? -3.867 16.402 41.058 1.00 31.38 109 PHE A N 1
ATOM 877 C CA . PHE A 1 109 ? -5.047 16.545 40.197 1.00 31.38 109 PHE A CA 1
ATOM 878 C C . PHE A 1 109 ? -4.974 17.972 39.617 1.00 31.38 109 PHE A C 1
ATOM 880 O O . PHE A 1 109 ? -4.543 18.850 40.370 1.00 31.38 109 PHE A O 1
ATOM 887 N N . PRO A 1 110 ? -5.384 18.265 38.362 1.00 30.06 110 PRO A N 1
ATOM 888 C CA . PRO A 1 110 ? -6.669 17.842 37.791 1.00 30.06 110 PRO A CA 1
ATOM 889 C C . PRO A 1 110 ? -6.653 17.501 36.280 1.00 30.06 110 PRO A C 1
ATOM 891 O O . PRO A 1 110 ? -5.704 17.767 35.558 1.00 30.06 110 PRO A O 1
ATOM 894 N N . SER A 1 111 ? -7.787 17.008 35.772 1.00 30.91 111 SER A N 1
ATOM 895 C CA . SER A 1 111 ? -8.232 17.305 34.402 1.00 30.91 111 SER A CA 1
ATOM 896 C C . SER A 1 111 ? -9.748 17.509 34.427 1.00 30.91 111 SER A C 1
ATOM 898 O O . SER A 1 111 ? -10.526 16.571 34.250 1.00 30.91 111 SER A O 1
ATOM 900 N N . LEU A 1 112 ? -10.163 18.757 34.647 1.00 37.59 112 LEU A N 1
ATOM 901 C CA . LEU A 1 112 ? -11.460 19.266 34.203 1.00 37.59 112 LEU A CA 1
ATOM 902 C C . LEU A 1 112 ? -11.373 19.364 32.664 1.00 37.59 112 LEU A C 1
ATOM 904 O O . LEU A 1 112 ? -10.918 20.382 32.173 1.00 37.59 112 LEU A O 1
ATOM 908 N N . THR A 1 113 ? -11.658 18.264 31.946 1.00 42.56 113 THR A N 1
ATOM 909 C CA . THR A 1 113 ? -11.788 18.120 30.464 1.00 42.56 113 THR A CA 1
ATOM 910 C C . THR A 1 113 ? -11.066 19.178 29.593 1.00 42.56 113 THR A C 1
ATOM 912 O O . THR A 1 113 ? -11.574 20.295 29.500 1.00 42.56 113 THR A O 1
ATOM 915 N N . PRO A 1 114 ? -9.947 18.849 28.901 1.00 36.78 114 PRO A N 1
ATOM 916 C CA . PRO A 1 114 ? -10.017 18.218 27.571 1.00 36.78 114 PRO A CA 1
ATOM 917 C C . PRO A 1 114 ? -8.813 17.281 27.277 1.00 36.78 114 PRO A C 1
ATOM 919 O O . PRO A 1 114 ? -8.013 17.529 26.393 1.00 36.78 114 PRO A O 1
ATOM 922 N N . SER A 1 115 ? -8.658 16.170 28.000 1.00 44.62 115 SER A N 1
ATOM 923 C CA . SER A 1 115 ? -7.526 15.225 27.833 1.00 44.62 115 SER A CA 1
ATOM 924 C C . SER A 1 115 ? -7.787 14.092 26.822 1.00 44.62 115 SER A C 1
ATOM 926 O O . SER A 1 115 ? -7.240 12.993 26.931 1.00 44.62 115 SER A O 1
ATOM 928 N N . LEU A 1 116 ? -8.680 14.324 25.853 1.00 44.78 116 LEU A N 1
ATOM 929 C CA . LEU A 1 116 ? -8.926 13.392 24.744 1.00 44.78 116 LEU A CA 1
ATOM 930 C C . LEU A 1 116 ? -8.069 13.693 23.505 1.00 44.78 116 LEU A C 1
ATOM 932 O O . LEU A 1 116 ? -8.061 12.862 22.601 1.00 44.78 116 LEU A O 1
ATOM 936 N N . GLU A 1 117 ? -7.350 14.819 23.469 1.00 47.16 117 GLU A N 1
ATOM 937 C CA . GLU A 1 117 ? -6.459 15.171 22.350 1.00 47.16 117 GLU A CA 1
ATOM 938 C C . GLU A 1 117 ? -5.234 14.230 22.279 1.00 47.16 117 GLU A C 1
ATOM 940 O O . GLU A 1 117 ? -4.824 13.847 21.187 1.00 47.16 117 GLU A O 1
ATOM 945 N N . ASP A 1 118 ? -4.789 13.672 23.415 1.00 50.81 118 ASP A N 1
ATOM 946 C CA . ASP A 1 118 ? -3.618 12.776 23.506 1.00 50.81 118 ASP A CA 1
ATOM 947 C C . ASP A 1 118 ? -3.904 11.274 23.258 1.00 50.81 118 ASP A C 1
ATOM 949 O O . ASP A 1 118 ? -3.112 10.382 23.593 1.00 50.81 118 ASP A O 1
ATOM 953 N N . LYS A 1 119 ? -5.082 10.915 22.734 1.00 53.97 119 LYS A N 1
ATOM 954 C CA . LYS A 1 119 ? -5.508 9.505 22.616 1.00 53.97 119 LYS A CA 1
ATOM 955 C C . LYS A 1 119 ? -5.996 9.187 21.215 1.00 53.97 119 LYS A C 1
ATOM 957 O O . LYS A 1 119 ? -7.081 9.587 20.801 1.00 53.97 119 LYS A O 1
ATOM 962 N N . SER A 1 120 ? -5.222 8.372 20.506 1.00 55.06 120 SER A N 1
ATOM 963 C CA . SER A 1 120 ? -5.559 7.897 19.169 1.00 55.06 120 SER A CA 1
ATOM 964 C C . SER A 1 120 ? -6.259 6.542 19.237 1.00 55.06 120 SER A C 1
ATOM 966 O O . SER A 1 120 ? -5.709 5.543 19.703 1.00 55.06 120 SER A O 1
ATOM 968 N N . PHE A 1 121 ? -7.484 6.488 18.723 1.00 60.06 121 PHE A N 1
ATOM 969 C CA . PHE A 1 121 ? -8.155 5.228 18.432 1.00 60.06 121 PHE A CA 1
ATOM 970 C C . PHE A 1 121 ? -7.790 4.789 17.011 1.00 60.06 121 PHE A C 1
ATOM 972 O O . PHE A 1 121 ? -8.155 5.457 16.044 1.00 60.06 121 PHE A O 1
ATOM 979 N N . ILE A 1 122 ? -7.053 3.683 16.885 1.00 66.06 122 ILE A N 1
ATOM 980 C CA . ILE A 1 122 ? -6.546 3.194 15.602 1.00 66.06 122 ILE A CA 1
ATOM 981 C C . ILE A 1 122 ? -7.250 1.884 15.267 1.00 66.06 122 ILE A C 1
ATOM 983 O O . ILE A 1 122 ? -7.126 0.883 15.971 1.00 66.06 122 ILE A O 1
ATOM 987 N N . ILE A 1 123 ? -7.983 1.876 14.157 1.00 66.50 123 ILE A N 1
ATOM 988 C CA . IL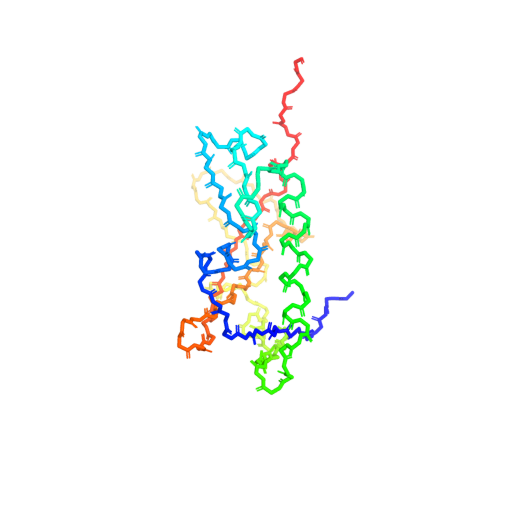E A 1 123 ? -8.504 0.642 13.571 1.00 66.50 123 ILE A CA 1
ATOM 989 C C . ILE A 1 123 ? -7.563 0.251 12.437 1.00 66.50 123 ILE A C 1
ATOM 991 O O . ILE A 1 123 ? -7.454 0.968 11.444 1.00 66.50 123 ILE A O 1
ATOM 995 N N . THR A 1 124 ? -6.894 -0.887 12.585 1.00 72.38 124 THR A N 1
ATOM 996 C CA . THR A 1 124 ? -6.117 -1.511 11.519 1.00 72.38 124 THR A CA 1
ATOM 997 C C . THR A 1 124 ? -6.990 -2.538 10.813 1.00 72.38 124 THR A C 1
ATOM 999 O O . THR A 1 124 ? -7.604 -3.405 11.436 1.00 72.38 124 THR A O 1
ATOM 1002 N N . LEU A 1 125 ? -7.053 -2.425 9.494 1.00 71.31 125 LEU A N 1
ATOM 1003 C CA . LEU A 1 125 ? -7.752 -3.358 8.628 1.00 71.31 125 LEU A CA 1
ATOM 1004 C C . LEU A 1 125 ? -6.716 -4.066 7.771 1.00 71.31 125 LEU A C 1
ATOM 1006 O O . LEU A 1 125 ? -5.992 -3.415 7.020 1.00 71.31 125 LEU A O 1
ATOM 1010 N N . THR A 1 126 ? -6.658 -5.383 7.896 1.00 76.56 126 THR A N 1
ATOM 1011 C CA . THR A 1 126 ? -5.714 -6.234 7.179 1.00 76.56 126 THR A CA 1
ATOM 1012 C C . THR A 1 126 ? -6.513 -7.185 6.306 1.00 76.56 126 THR A C 1
ATOM 1014 O O . THR A 1 126 ? -7.343 -7.931 6.814 1.00 76.56 126 THR A O 1
ATOM 1017 N N . ILE A 1 127 ? -6.280 -7.164 4.999 1.00 71.94 127 ILE A N 1
ATOM 1018 C CA . ILE A 1 127 ? -6.789 -8.205 4.103 1.00 71.94 127 ILE A CA 1
ATOM 1019 C C . ILE A 1 127 ? -5.764 -9.339 4.117 1.00 71.94 127 ILE A C 1
ATOM 1021 O O . ILE A 1 127 ? -4.588 -9.089 3.861 1.00 71.94 127 ILE A O 1
ATOM 1025 N N . LEU A 1 128 ? -6.193 -10.540 4.491 1.00 78.38 128 LEU A N 1
ATOM 1026 C CA . LEU A 1 128 ? -5.364 -11.743 4.503 1.00 78.38 128 LEU A CA 1
ATOM 1027 C C . LEU A 1 128 ? -5.281 -12.356 3.096 1.00 78.38 128 LEU A C 1
ATOM 1029 O O . LEU A 1 128 ? -6.077 -12.027 2.217 1.00 78.38 128 LEU A O 1
ATOM 1033 N N . ASP A 1 129 ? -4.335 -13.274 2.900 1.00 70.00 129 ASP A N 1
ATOM 1034 C CA . ASP A 1 129 ? -4.069 -13.915 1.601 1.00 70.00 129 ASP A CA 1
ATOM 1035 C C . ASP A 1 129 ? -5.266 -14.716 1.056 1.00 70.00 129 ASP A C 1
ATOM 1037 O O . ASP A 1 129 ? -5.405 -14.897 -0.151 1.00 70.00 129 ASP A O 1
ATOM 1041 N N . ASP A 1 130 ? -6.159 -15.174 1.936 1.00 78.25 130 ASP A N 1
ATOM 1042 C CA . ASP A 1 130 ? -7.411 -15.850 1.576 1.00 78.25 130 ASP A CA 1
ATOM 1043 C C . ASP A 1 130 ? -8.554 -14.874 1.222 1.00 78.25 130 ASP A C 1
ATOM 1045 O O . ASP A 1 130 ? -9.690 -15.292 0.990 1.00 78.25 130 ASP A O 1
ATOM 1049 N N . GLY A 1 131 ? -8.269 -13.569 1.183 1.00 67.38 131 GLY A N 1
ATOM 1050 C CA . GLY A 1 131 ? -9.234 -12.501 0.931 1.00 67.38 131 GLY A CA 1
ATOM 1051 C C . GLY A 1 131 ? -10.100 -12.148 2.141 1.00 67.38 131 GLY A C 1
ATOM 1052 O O . GLY A 1 131 ? -10.960 -11.268 2.045 1.00 67.38 131 GLY A O 1
ATOM 1053 N N . THR A 1 132 ? -9.900 -12.795 3.293 1.00 75.94 132 THR A N 1
ATOM 1054 C CA . THR A 1 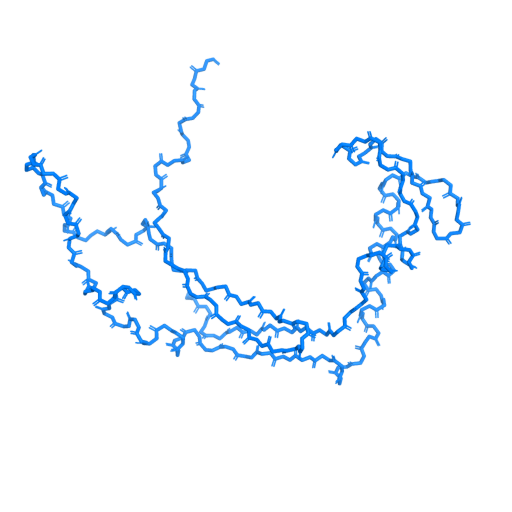132 ? -10.643 -12.444 4.502 1.00 75.94 132 THR A CA 1
ATOM 1055 C C . THR A 1 132 ? -10.123 -11.142 5.096 1.00 75.94 132 THR A C 1
ATOM 1057 O O . THR A 1 132 ? -8.926 -10.858 5.148 1.00 75.94 132 THR A O 1
ATOM 1060 N N . LEU A 1 133 ? -11.050 -10.310 5.561 1.00 72.31 133 LEU A N 1
ATOM 1061 C CA . LEU A 1 133 ? -10.714 -9.094 6.277 1.00 72.31 133 LEU A CA 1
ATOM 1062 C C . LEU A 1 133 ? -10.526 -9.411 7.762 1.00 72.31 133 LEU A C 1
ATOM 1064 O O . LEU A 1 133 ? -11.479 -9.754 8.464 1.00 72.31 133 LEU A O 1
ATOM 1068 N N . LYS A 1 134 ? -9.316 -9.189 8.260 1.00 76.88 134 LYS A N 1
ATOM 1069 C CA . LYS A 1 134 ? -9.019 -9.133 9.684 1.00 76.88 134 LYS A CA 1
ATOM 1070 C C . LYS A 1 134 ? -9.070 -7.687 10.167 1.00 76.88 134 LYS A C 1
ATOM 1072 O O . LYS A 1 134 ? -8.373 -6.812 9.658 1.00 76.88 134 LYS A O 1
ATOM 1077 N N . GLN A 1 135 ? -9.885 -7.443 11.185 1.00 69.44 135 GLN A N 1
ATOM 1078 C CA . GLN A 1 135 ? -9.928 -6.168 11.890 1.00 69.44 135 GLN A CA 1
ATOM 1079 C C . GLN A 1 135 ? -9.168 -6.291 13.208 1.00 69.44 135 GLN A C 1
ATOM 1081 O O . GLN A 1 135 ? -9.570 -7.047 14.090 1.00 69.44 135 GLN A O 1
ATOM 1086 N N . ASP A 1 136 ? -8.127 -5.482 13.368 1.00 69.56 136 ASP A N 1
ATOM 1087 C CA . ASP A 1 136 ? -7.401 -5.327 14.622 1.00 69.56 136 ASP A CA 1
ATOM 1088 C C . ASP A 1 136 ? -7.643 -3.909 15.153 1.00 69.56 136 ASP A C 1
ATOM 1090 O O . ASP A 1 136 ? -7.434 -2.911 14.463 1.00 69.56 136 ASP A O 1
ATOM 1094 N N . VAL A 1 137 ? -8.124 -3.800 16.389 1.00 62.50 137 VAL A N 1
ATOM 1095 C CA . VAL A 1 137 ? -8.356 -2.504 17.038 1.00 62.50 137 VAL A CA 1
ATOM 1096 C C . VAL A 1 137 ? -7.237 -2.259 18.033 1.00 62.50 137 VAL A C 1
ATOM 1098 O O . VAL A 1 137 ? -7.044 -3.053 18.954 1.00 62.50 137 VAL A O 1
ATOM 1101 N N . LYS A 1 138 ? -6.523 -1.148 17.862 1.00 63.00 138 LYS A N 1
ATOM 1102 C CA . LYS A 1 138 ? -5.481 -0.693 18.777 1.00 63.00 138 LYS A CA 1
ATOM 1103 C C . LYS A 1 138 ? -5.883 0.628 19.418 1.00 63.00 138 LYS A C 1
ATOM 1105 O O . LYS A 1 138 ? -6.496 1.499 18.800 1.00 63.00 138 LYS A O 1
ATOM 1110 N N . TYR A 1 139 ? -5.533 0.756 20.688 1.00 59.91 139 TYR A N 1
ATOM 1111 C CA . TYR A 1 139 ? -5.666 1.992 21.435 1.00 59.91 139 TYR A CA 1
ATOM 1112 C C . TYR A 1 139 ? -4.267 2.482 21.763 1.00 59.91 139 TYR A C 1
ATOM 1114 O O . TYR A 1 139 ? -3.522 1.788 22.454 1.00 59.91 139 TYR A O 1
ATOM 1122 N N . GLU A 1 140 ? -3.904 3.641 21.227 1.00 58.75 140 GLU A N 1
ATOM 1123 C CA . GLU A 1 140 ? -2.582 4.217 21.420 1.00 58.75 140 GLU A CA 1
ATOM 1124 C C . GLU A 1 140 ? -2.711 5.573 22.107 1.00 58.75 140 GLU A C 1
ATOM 1126 O O . GLU A 1 140 ? -3.523 6.422 21.730 1.00 58.75 140 GLU A O 1
ATOM 1131 N N . TRP A 1 141 ? -1.889 5.767 23.131 1.00 55.41 141 TRP A N 1
ATOM 1132 C CA . TRP A 1 141 ? -1.632 7.081 23.697 1.00 55.41 141 TRP A CA 1
ATOM 1133 C C . TRP A 1 141 ? -0.644 7.791 22.777 1.00 55.41 141 TRP A C 1
ATOM 1135 O O . TRP A 1 141 ? 0.424 7.249 22.488 1.00 55.41 141 TRP A O 1
ATOM 1145 N N . LYS A 1 142 ? -1.007 8.973 22.290 1.00 51.34 142 LYS A N 1
ATOM 1146 C CA . LYS A 1 142 ? -0.074 9.869 21.616 1.00 51.34 142 LYS A CA 1
ATOM 1147 C C . LYS A 1 142 ? 0.047 11.111 22.476 1.00 51.34 142 LYS A C 1
ATOM 1149 O O . LYS A 1 142 ? -0.856 11.926 22.455 1.00 51.34 142 LYS A O 1
ATOM 1154 N N . ASP A 1 143 ? 1.148 11.237 23.206 1.00 48.50 143 ASP A N 1
ATOM 1155 C CA . ASP A 1 143 ? 1.480 12.501 23.862 1.00 48.50 143 ASP A CA 1
ATOM 1156 C C . ASP A 1 143 ? 1.816 13.541 22.781 1.00 48.50 143 ASP A C 1
ATOM 1158 O O . ASP A 1 143 ? 2.789 13.354 22.040 1.00 48.50 143 ASP A O 1
ATOM 1162 N N . GLU A 1 144 ? 1.066 14.644 22.696 1.00 42.72 144 GLU A N 1
ATOM 1163 C CA . GLU A 1 144 ? 1.409 15.769 21.804 1.00 42.72 144 GLU A CA 1
ATOM 1164 C C . GLU A 1 144 ? 2.774 16.406 22.139 1.00 42.72 144 GLU A C 1
ATOM 1166 O O . GLU A 1 144 ? 3.408 17.025 21.287 1.00 42.72 144 GLU A O 1
ATOM 1171 N N . TYR A 1 145 ? 3.312 16.184 23.343 1.00 44.41 145 TYR A N 1
ATOM 1172 C CA . TYR A 1 145 ? 4.568 16.795 23.800 1.00 44.41 145 TYR A CA 1
ATOM 1173 C C . TYR A 1 145 ? 5.865 16.167 23.251 1.00 44.41 145 TYR A C 1
ATOM 1175 O O . TYR A 1 145 ? 6.953 16.548 23.688 1.00 44.41 145 TYR A O 1
ATOM 1183 N N . LYS A 1 146 ? 5.804 15.214 22.308 1.00 43.41 146 LYS A N 1
ATOM 1184 C CA . LYS A 1 146 ? 7.011 14.623 21.686 1.00 43.41 146 LYS A CA 1
ATOM 1185 C C . LYS A 1 146 ? 7.340 15.106 20.271 1.00 43.41 146 LYS A C 1
ATOM 1187 O O . LYS A 1 146 ? 8.317 14.617 19.703 1.00 43.41 146 LYS A O 1
ATOM 1192 N N . SER A 1 147 ? 6.625 16.086 19.725 1.00 41.28 147 SER A N 1
ATOM 1193 C CA . SER A 1 147 ? 7.095 16.832 18.551 1.00 41.28 147 SER A CA 1
ATOM 1194 C C . SER A 1 147 ? 7.479 18.252 18.959 1.00 41.28 147 SER A C 1
ATOM 1196 O O . SER A 1 147 ? 6.634 18.994 19.440 1.00 41.28 147 SER A O 1
ATOM 1198 N N . ASP A 1 148 ? 8.755 18.588 18.751 1.00 39.91 148 ASP A N 1
ATOM 1199 C CA . ASP A 1 148 ? 9.388 19.915 18.873 1.00 39.91 148 ASP A CA 1
ATOM 1200 C C . ASP A 1 148 ? 10.124 20.266 20.177 1.00 39.91 148 ASP A C 1
ATOM 1202 O O . ASP A 1 148 ? 10.215 21.427 20.570 1.00 39.91 148 ASP A O 1
ATOM 1206 N N . VAL A 1 149 ? 10.816 19.290 20.775 1.00 42.00 149 VAL A N 1
ATOM 1207 C CA . VAL A 1 149 ? 12.060 19.592 21.514 1.00 42.00 149 VAL A CA 1
ATOM 1208 C C . VAL A 1 149 ? 13.200 18.726 20.979 1.00 42.00 149 VAL A C 1
ATOM 1210 O O . VAL A 1 149 ? 13.671 17.797 21.629 1.00 42.00 149 VAL A O 1
ATOM 1213 N N . ILE A 1 150 ? 13.652 19.026 19.760 1.00 35.72 150 ILE A N 1
ATOM 1214 C CA . ILE A 1 150 ? 15.008 18.680 19.319 1.00 35.72 150 ILE A CA 1
ATOM 1215 C C . ILE A 1 150 ? 15.788 19.993 19.194 1.00 35.72 150 ILE A C 1
ATOM 1217 O O . ILE A 1 150 ? 15.669 20.709 18.210 1.00 35.72 150 ILE A O 1
ATOM 1221 N N . ASN A 1 151 ? 16.529 20.271 20.269 1.00 32.50 151 ASN A N 1
ATOM 1222 C CA . ASN A 1 151 ? 17.716 21.116 20.440 1.00 32.50 151 ASN A CA 1
ATOM 1223 C C . ASN A 1 151 ? 17.849 22.460 19.689 1.00 32.50 151 ASN A C 1
ATOM 1225 O O . ASN A 1 151 ? 18.090 22.468 18.483 1.00 32.50 151 ASN A O 1
ATOM 1229 N N . PRO A 1 152 ? 17.942 23.586 20.427 1.00 40.94 152 PRO A N 1
ATOM 1230 C CA . PRO A 1 152 ? 18.723 24.733 19.994 1.00 40.94 152 PRO A CA 1
ATOM 1231 C C . PRO A 1 152 ? 20.213 24.449 20.254 1.00 40.94 152 PRO A C 1
ATOM 1233 O O . PRO A 1 152 ? 20.675 24.505 21.395 1.00 40.94 152 PRO A O 1
ATOM 1236 N N . HIS A 1 153 ? 20.963 24.143 19.199 1.00 36.81 153 HIS A N 1
ATOM 1237 C CA . HIS A 1 153 ? 22.417 24.309 19.175 1.00 36.81 153 HIS A CA 1
ATOM 1238 C C . HIS A 1 153 ? 22.807 25.115 17.945 1.00 36.81 153 HIS A C 1
ATOM 1240 O O . HIS A 1 153 ? 22.361 24.737 16.839 1.00 36.81 153 HIS A O 1
#

Foldseek 3Di:
DPDQKDKDKDFDDDDPVCLCLPQQNDWADPDPPSQPIFGAGNVRHTDGSCCSCVRSVVSSVVVVVPPDPVRMDMDMDGPCVVCVVQVQHDPVRHGPVDDDDDDDDDDDDDDPDDPCVQKDWDWDWDQDPVRDIDIDTDIDGHDPVPPPPDDDD

Secondary structure (DSSP, 8-state):
---SEEEEEE-----HHHHIIIII-EEE--SS-GGGSEEE-TTS-EE-HHHHHHHHHHHHHHHHHTS-GGG-EEEEEEHHHHHHTTTTB-TTSPBTT------SS-------S-TTTTEEEEEEEEE-TTSPEEEEEEEEE--GGGSS-S---

Sequence (153 aa):
MPRENFSVSYTNWMSLEEELARFYGRAEVISSDLSKGIYYDTQGNKVTYEDWYEKGSLKRKEAIAKIGTQHWHTYKFNVQELTSKYKNKTPEGKALGTTIGIGIAGLQFPSLTPSLEDKSFIITLTILDDGTLKQDVKYEWKDEYKSDVINPH

Radius of gyration: 23.88 Å; Cα contacts (8 Å, |Δi|>4): 159; chains: 1; bounding box: 45×41×68 Å

=== Feature glossary ===
Feature key, reading from the visual/contextual features back to the raw sequence:

Rendered structure images. Six rendered views show the 3D structure from the faces of a cube — i.e. along ±x, ±y, ±z. Rendering representation is drawn randomly per protein from cartoon (secondary-structure ribbons), sticks (backbone bonds), or molecular surface; coloring is either N→C rainbow (blue at the N-terminus through red at the C-terminus) or one color per chain.

Contact-map, Ramachandran, and PAE plots. The contact map is a binary N×N matrix image: pixel (i, j) is dark where Cα_i and Cα_j are within 8 Å and |i−j|>4. Because the |i−j|>4 filter removes local helical contacts, off-diagonal stripes parallel to the main diagonal indicate parallel β-sheets; stripes perpendicular to it indicate antiparallel β-sheets. The Ramachandran plot scatters every residue's (φ, ψ) pair against the sterically allowed regions. The PAE heatmap renders the predicted-aligned-error matrix.

InterPro / GO / CATH / organism. Database cross-references. InterPro integrates a dozen domain/family signature databases into unified entries with residue-range hits. GO terms attach function/process/location labels with evidence codes. CATH codes position the fold in a four-level structural taxonomy. Organism is the NCBI-taxonomy species name.

Nearest PDB structures. The Foldseek neighbor list gives the closest experimentally determined structures in the PDB, ranked by structural alignment. TM-score near 1 means near-identical fold; near 0.3 means only rough topology match. This is how one finds what a novel AlphaFold prediction most resembles in the solved-structure universe.

Predicted aligned error. PAE(i, j) answers: if I align the predicted and true structures on residue i, how far off (in Å) do I expect residue j to be? A block-diagonal PAE matrix with low values on the blocks and high values off-diagonal is the signature of a multi-domain protein with confidently predicted domains but uncertain inter-domain orientation.

Solvent-accessible surface area. Accessible surface area quantifies burial. A residue with SASA near zero is packed into the hydrophobic core; one with SASA >100 Å² sits on the surface. Computed here via the Shrake–Rupley numerical algorithm with a 1.4 Å probe.

B-factor. B-factor (Debye–Waller factor) reflects atomic displacement in the crystal lattice. It is an experimental observable (units Å²), not a prediction; low values mean the atom is pinned down, high values mean it moves or is heterogeneous across the crystal.

pLDDT. For AlphaFold models, the B-factor field carries pLDDT — the model's own estimate of local accuracy on a 0–100 scale. Regions with pLDDT<50 should be treated as essentially unmodeled; they often correspond to intrinsically disordered segments.

Backbone torsions (φ/ψ). φ (phi) and ψ (psi) are the two rotatable backbone dihedrals per residue: φ is the C(i-1)–N–Cα–C torsion, ψ is the N–Cα–C–N(i+1) torsion, both in degrees on (−180°, 180°]. α-helical residues cluster near (−60°, −45°); β-strand residues near (−120°, +130°). A Ramachandran plot is simply a scatter of (φ, ψ) for every residue.

Radius of gyration, Cα contacts, bounding box. Radius of gyration (Rg) is the root-mean-square distance of Cα atoms from their centroid — a single number for overall size and compactness. A globular domain of N residues has Rg ≈ 2.2·N^0.38 Å; an extended or disordered chain has a much larger Rg. The Cα contact count is the number of residue pairs whose Cα atoms are within 8 Å and are more than four positions apart in sequence — a standard proxy for tertiary packing density. The bounding box is the smallest axis-aligned box enclosing all Cα atoms.

Secondary structure (3-state, P-SEA). Three-state secondary structure (P-SEA) collapses the eight DSSP classes into helix (a), strand (b), and coil (c). P-SEA assigns these from Cα geometry alone — distances and angles — without requiring backbone oxygens, so it works on any Cα trace.

Secondary structure (8-state, DSSP). DSSP 8-state secondary structure assigns each residue one of H (α-helix), G (3₁₀-helix), I (π-helix), E (extended β-strand), B (isolated β-bridge), T (hydrogen-bonded turn), S (bend), or '-' (coil). The assignment is computed from backbone hydrogen-bond geometry via the Kabsch–Sander algorithm.

Foldseek 3Di. A 3Di character summarizes, for each residue, the relative orientation of the Cα frame of its nearest spatial neighbor. Because it encodes fold topology rather than chemistry, 3Di alignments detect remote structural similarity that sequence alignment misses.

mmCIF coordinates. The mmCIF block holds the 3D Cartesian coordinates of each backbone atom (N, Cα, C, O) in ångströms. mmCIF is the PDB's canonical archive format — a tagged-loop text representation of the atomic model.

Sequence. Sequence gives the chain of amino acids in standard one-letter code (A=alanine, C=cysteine, …, Y=tyrosine), read N→C. It is the only feature that is directly encoded by the gene; all structural features are derived from the folded form of this sequence.